Protein AF-A0A9E4A7P7-F1 (afdb_monomer_lite)

pLDDT: mean 73.54, std 19.61, range [35.47, 95.56]

Radius of gyration: 27.13 Å; chains: 1; bounding box: 103×30×66 Å

Sequence (181 aa):
MIFTFHASRFTHHVSRVALFILSLLVLGCGGGVKLINLPDSSNALNLSKEQREGIEPKIVHIRDIVEDYEFERDEVEAAYRSYYARASLPRMSRYEGGRVDRGVRLEWHELRIKLRRFAAQRRQYAKEISGLIREIQADLTPDQRVAFKDIKLPELRLPEVLRRRHYDEFRMGFGGIPYRF

Foldseek 3Di:
DDDDDDDPPPVVVVVVVVVVVVVCVVVVPPPAAALLPVVRLCVLLVDDPVLCVVQVVLSPVLNVLLVVLVVLQVVLLVLVVVLVVLVPDPPPVPPDDPPSVVVSVVSVVVSVVSLVVSLVSLVVSLVSNVVSVVVSCVSGDPVSNVSVVSHDYDASDHRPCCPPPVVVVVPDDDDDDRDDD

Structure (mmCIF, N/CA/C/O backbone):
data_AF-A0A9E4A7P7-F1
#
_entry.id   AF-A0A9E4A7P7-F1
#
loop_
_atom_site.group_PDB
_atom_site.id
_atom_site.type_symbol
_atom_site.label_atom_id
_atom_site.label_alt_id
_atom_site.label_comp_id
_atom_site.label_asym_id
_atom_site.label_entity_id
_atom_site.label_seq_id
_atom_site.pdbx_PDB_ins_code
_atom_site.Cartn_x
_atom_site.Cartn_y
_atom_site.Cartn_z
_atom_site.occupancy
_atom_site.B_iso_or_equiv
_atom_site.auth_seq_id
_atom_site.auth_comp_id
_atom_site.auth_asym_id
_atom_site.auth_atom_id
_atom_site.pdbx_PDB_model_num
ATOM 1 N N . MET A 1 1 ? -74.491 13.055 -5.545 1.00 37.34 1 MET A N 1
ATOM 2 C CA . MET A 1 1 ? -73.820 11.999 -6.332 1.00 37.34 1 MET A CA 1
ATOM 3 C C . MET A 1 1 ? -72.348 12.053 -5.953 1.00 37.34 1 MET A C 1
ATOM 5 O O . MET A 1 1 ? -71.720 13.081 -6.157 1.00 37.34 1 MET A O 1
ATOM 9 N N . ILE A 1 2 ? -71.887 11.059 -5.194 1.00 36.41 2 ILE A N 1
ATOM 10 C CA . ILE A 1 2 ? -70.671 11.132 -4.369 1.00 36.41 2 ILE A CA 1
ATOM 11 C C . ILE A 1 2 ? -69.438 10.786 -5.213 1.00 36.41 2 ILE A C 1
ATOM 13 O O . ILE A 1 2 ? -69.432 9.793 -5.935 1.00 36.41 2 ILE A O 1
ATOM 17 N N . PHE A 1 3 ? -68.412 11.633 -5.104 1.00 38.34 3 PHE A N 1
ATOM 18 C CA . PHE A 1 3 ? -67.109 11.526 -5.755 1.00 38.34 3 PHE A CA 1
ATOM 19 C C . PHE A 1 3 ? -66.326 10.307 -5.243 1.00 38.34 3 PHE A C 1
ATOM 21 O O . PHE A 1 3 ? -65.733 10.343 -4.168 1.00 38.34 3 PHE A O 1
ATOM 28 N N . THR A 1 4 ? -66.260 9.242 -6.035 1.00 48.25 4 THR A N 1
ATOM 29 C CA . THR A 1 4 ? -65.317 8.133 -5.836 1.00 48.25 4 THR A CA 1
ATOM 30 C C . THR A 1 4 ? -64.209 8.217 -6.872 1.00 48.25 4 THR A C 1
ATOM 32 O O . THR A 1 4 ? -64.303 7.544 -7.888 1.00 48.25 4 THR A O 1
ATOM 35 N N . PHE A 1 5 ? -63.169 9.029 -6.664 1.00 48.66 5 PHE A N 1
ATOM 36 C CA . PHE A 1 5 ? -61.913 8.854 -7.409 1.00 48.66 5 PHE A CA 1
ATOM 37 C C . PHE A 1 5 ? -60.774 9.694 -6.817 1.00 48.66 5 PHE A C 1
ATOM 39 O O . PHE A 1 5 ? -60.463 10.728 -7.381 1.00 48.66 5 PHE A O 1
ATOM 46 N N . HIS A 1 6 ? -60.135 9.298 -5.705 1.00 47.31 6 HIS A N 1
ATOM 47 C CA . HIS A 1 6 ? -58.800 9.825 -5.324 1.00 47.31 6 HIS A CA 1
ATOM 48 C C . HIS A 1 6 ? -58.153 9.058 -4.152 1.00 47.31 6 HIS A C 1
ATOM 50 O O . HIS A 1 6 ? -57.869 9.615 -3.101 1.00 47.31 6 HIS A O 1
ATOM 56 N N . ALA A 1 7 ? -57.890 7.757 -4.314 1.00 44.44 7 ALA A N 1
ATOM 57 C CA . ALA A 1 7 ? -57.095 7.014 -3.319 1.00 44.44 7 ALA A CA 1
ATOM 58 C C . ALA A 1 7 ? -56.027 6.074 -3.910 1.00 44.44 7 ALA A C 1
ATOM 60 O O . ALA A 1 7 ? -55.235 5.505 -3.169 1.00 44.44 7 ALA A O 1
ATOM 61 N N . SER A 1 8 ? -55.949 5.920 -5.238 1.00 49.66 8 SER A N 1
ATOM 62 C CA . SER A 1 8 ? -55.092 4.887 -5.848 1.00 49.66 8 SER A CA 1
ATOM 63 C C . SER A 1 8 ? -53.689 5.358 -6.254 1.00 49.66 8 SER A C 1
ATOM 65 O O . SER A 1 8 ? -52.807 4.520 -6.422 1.00 49.66 8 SER A O 1
ATOM 67 N N . ARG A 1 9 ? -53.443 6.666 -6.431 1.00 49.44 9 ARG A N 1
ATOM 68 C CA . ARG A 1 9 ? -52.130 7.150 -6.914 1.00 49.44 9 ARG A CA 1
ATOM 69 C C . ARG A 1 9 ? -51.131 7.487 -5.806 1.00 49.44 9 ARG A C 1
ATOM 71 O O . ARG A 1 9 ? -49.932 7.399 -6.044 1.00 49.44 9 ARG A O 1
ATOM 78 N N . PHE A 1 10 ? -51.588 7.814 -4.599 1.00 46.00 10 PHE A N 1
ATOM 79 C CA . PHE A 1 10 ? -50.687 8.192 -3.502 1.00 46.00 10 PHE A CA 1
ATOM 80 C C . PHE A 1 10 ? -49.936 6.994 -2.903 1.00 46.00 10 PHE A C 1
ATOM 82 O O . PHE A 1 10 ? -48.751 7.095 -2.596 1.00 46.00 10 PHE A O 1
ATOM 89 N N . THR A 1 11 ? -50.577 5.828 -2.816 1.00 49.00 11 THR A N 1
ATOM 90 C CA . THR A 1 11 ? -49.978 4.610 -2.241 1.00 49.00 11 THR A CA 1
ATOM 91 C C . THR A 1 11 ? -48.832 4.053 -3.090 1.00 49.00 11 THR A C 1
ATOM 93 O O . THR A 1 11 ? -47.827 3.594 -2.548 1.00 49.00 11 THR A O 1
ATOM 96 N N . HIS A 1 12 ? -48.915 4.171 -4.419 1.00 48.75 12 HIS A N 1
ATOM 97 C CA . HIS A 1 12 ? -47.846 3.728 -5.319 1.00 48.75 12 HIS A CA 1
ATOM 98 C C . HIS A 1 12 ? -46.590 4.607 -5.260 1.00 48.75 12 HIS A C 1
ATOM 100 O O . HIS A 1 12 ? -45.481 4.085 -5.378 1.00 48.75 12 HIS A O 1
ATOM 106 N N . HIS A 1 13 ? -46.738 5.921 -5.063 1.00 48.41 13 HIS A N 1
ATOM 107 C CA . HIS A 1 13 ? -45.591 6.822 -4.940 1.00 48.41 13 HIS A CA 1
ATOM 108 C C . HIS A 1 13 ? -44.874 6.650 -3.599 1.00 48.41 13 HIS A C 1
ATOM 110 O O . HIS A 1 13 ? -43.649 6.555 -3.587 1.00 48.41 13 HIS A O 1
ATOM 116 N N . VAL A 1 14 ? -45.615 6.503 -2.496 1.00 53.72 14 VAL A N 1
ATOM 117 C CA . VAL A 1 14 ? -45.024 6.251 -1.170 1.00 53.72 14 VAL A CA 1
ATOM 118 C C . VAL A 1 14 ? -44.304 4.896 -1.136 1.00 53.72 14 VAL A C 1
ATOM 120 O O . VAL A 1 14 ? -43.186 4.811 -0.635 1.00 53.72 14 VAL A O 1
ATOM 123 N N . SER A 1 15 ? -44.876 3.857 -1.757 1.00 55.34 15 SER A N 1
ATOM 124 C CA . SER A 1 15 ? -44.244 2.532 -1.858 1.00 55.34 15 SER A CA 1
ATOM 125 C C . SER A 1 15 ? -42.961 2.544 -2.704 1.00 55.34 15 SER A C 1
ATOM 127 O O . SER A 1 15 ? -41.965 1.928 -2.326 1.00 55.34 15 SER A O 1
ATOM 129 N N . ARG A 1 16 ? -42.936 3.294 -3.815 1.00 55.22 16 ARG A N 1
ATOM 130 C CA . ARG A 1 16 ? -41.740 3.413 -4.668 1.00 55.22 16 ARG A CA 1
ATOM 131 C C . ARG A 1 16 ? -40.630 4.244 -4.029 1.00 55.22 16 ARG A C 1
ATOM 133 O O . ARG A 1 16 ? -39.471 3.870 -4.155 1.00 55.22 16 ARG A O 1
ATOM 140 N N . VAL A 1 17 ? -40.967 5.325 -3.325 1.00 62.81 17 VAL A N 1
ATOM 141 C CA . VAL A 1 17 ? -39.982 6.143 -2.598 1.00 62.81 17 VAL A CA 1
ATOM 142 C C . VAL A 1 17 ? -39.404 5.369 -1.409 1.00 62.81 17 VAL A C 1
ATOM 144 O O . VAL A 1 17 ? -38.190 5.377 -1.222 1.00 62.81 17 VAL A O 1
ATOM 147 N N . ALA A 1 18 ? -40.229 4.623 -0.666 1.00 58.28 18 ALA A N 1
ATOM 148 C CA . ALA A 1 18 ? -39.758 3.766 0.422 1.00 58.28 18 ALA A CA 1
ATOM 149 C C . ALA A 1 18 ? -38.804 2.665 -0.074 1.00 58.28 18 ALA A C 1
ATOM 151 O O . ALA A 1 18 ? -37.766 2.440 0.541 1.00 58.28 18 ALA A O 1
ATOM 152 N N . LEU A 1 19 ? -39.095 2.033 -1.218 1.00 58.09 19 LEU A N 1
ATOM 153 C CA . LEU A 1 19 ? -38.198 1.049 -1.838 1.00 58.09 19 LEU A CA 1
ATOM 154 C C . LEU A 1 19 ? -36.891 1.672 -2.346 1.00 58.09 19 LEU A C 1
ATOM 156 O O . LEU A 1 19 ? -35.845 1.037 -2.253 1.00 58.09 19 LEU A O 1
ATOM 160 N N . PHE A 1 20 ? -36.923 2.917 -2.831 1.00 57.59 20 PHE A N 1
ATOM 161 C CA . PHE A 1 20 ? -35.718 3.625 -3.268 1.00 57.59 20 PHE A CA 1
ATOM 162 C C . PHE A 1 20 ? -34.812 3.993 -2.080 1.00 57.59 20 PHE A C 1
ATOM 164 O O . PHE A 1 20 ? -33.608 3.750 -2.130 1.00 57.59 20 PHE A O 1
ATOM 171 N N . ILE A 1 21 ? -35.386 4.480 -0.974 1.00 60.81 21 ILE A N 1
ATOM 172 C CA . ILE A 1 21 ? -34.653 4.776 0.271 1.00 60.81 21 ILE A CA 1
ATOM 173 C C . ILE A 1 21 ? -34.107 3.485 0.906 1.00 60.81 21 ILE A C 1
ATOM 175 O O . ILE A 1 21 ? -32.956 3.453 1.337 1.00 60.81 21 ILE A O 1
ATOM 179 N N . LEU A 1 22 ? -34.879 2.392 0.887 1.00 52.66 22 LEU A N 1
ATOM 180 C CA . LEU A 1 22 ? -34.425 1.075 1.345 1.00 52.66 22 LEU A CA 1
ATOM 181 C C . LEU A 1 22 ? -33.293 0.527 0.457 1.00 52.66 22 LEU A C 1
ATOM 183 O O . LEU A 1 22 ? -32.331 -0.037 0.968 1.00 52.66 22 LEU A O 1
ATOM 187 N N . SER A 1 23 ? -33.354 0.743 -0.863 1.00 53.78 23 SER A N 1
ATOM 188 C CA . SER A 1 23 ? -32.276 0.348 -1.779 1.00 53.78 23 SER A CA 1
ATOM 189 C C . SER A 1 23 ? -30.997 1.164 -1.584 1.00 53.78 23 SER A C 1
ATOM 191 O O . SER A 1 23 ? -29.914 0.599 -1.684 1.00 53.78 23 SER A O 1
ATOM 193 N N . LEU A 1 24 ? -31.096 2.448 -1.216 1.00 52.44 24 LEU A N 1
ATOM 194 C CA . LEU A 1 24 ? -29.941 3.279 -0.854 1.00 52.44 24 LEU A CA 1
ATOM 195 C C . LEU A 1 24 ? -29.303 2.835 0.474 1.00 52.44 24 LEU A C 1
ATOM 197 O O . LEU A 1 24 ? -28.082 2.863 0.596 1.00 52.44 24 LEU A O 1
ATOM 201 N N . LEU A 1 25 ? -30.103 2.349 1.430 1.00 50.09 25 LEU A N 1
ATOM 202 C CA . LEU A 1 25 ? -29.615 1.740 2.675 1.00 50.09 25 LEU A CA 1
ATOM 203 C C . LEU A 1 25 ? -28.932 0.379 2.447 1.00 50.09 25 LEU A C 1
ATOM 205 O O . LEU A 1 25 ? -27.929 0.092 3.091 1.00 50.09 25 LEU A O 1
ATOM 209 N N . VAL A 1 26 ? -29.421 -0.439 1.509 1.00 48.34 26 VAL A N 1
ATOM 210 C CA . VAL A 1 26 ? -28.836 -1.764 1.208 1.00 48.34 26 VAL A CA 1
ATOM 211 C C . VAL A 1 26 ? -27.623 -1.672 0.267 1.00 48.34 26 VAL A C 1
ATOM 213 O O . VAL A 1 26 ? -26.697 -2.473 0.384 1.00 48.34 26 VAL A O 1
ATOM 216 N N . LEU A 1 27 ? -27.562 -0.675 -0.623 1.00 46.97 27 LEU A N 1
ATOM 217 C CA . LEU A 1 27 ? -26.400 -0.426 -1.494 1.00 46.97 27 LEU A CA 1
ATOM 218 C C . LEU A 1 27 ? -25.263 0.344 -0.796 1.00 46.97 27 LEU A C 1
ATOM 220 O O . LEU A 1 27 ? -24.144 0.359 -1.307 1.00 46.97 27 LEU A O 1
ATOM 224 N N . GLY A 1 28 ? -25.513 0.945 0.373 1.00 38.38 28 GLY A N 1
ATOM 225 C CA . GLY A 1 28 ? -24.520 1.712 1.135 1.00 38.38 28 GLY A CA 1
ATOM 226 C C . GLY A 1 28 ? -23.524 0.884 1.960 1.00 38.38 28 GLY A C 1
ATOM 227 O O . GLY A 1 28 ? -22.473 1.399 2.324 1.00 38.38 28 GLY A O 1
ATOM 228 N N . CYS A 1 29 ? -23.793 -0.398 2.229 1.00 44.22 29 CYS A N 1
ATOM 229 C CA . CYS A 1 29 ? -22.957 -1.225 3.120 1.00 44.22 29 CYS A CA 1
ATOM 230 C C . CYS A 1 29 ? -21.963 -2.153 2.392 1.00 44.22 29 CYS A C 1
ATOM 232 O O . CYS A 1 29 ? -21.321 -2.986 3.025 1.00 44.22 29 CYS A O 1
ATOM 234 N N . GLY A 1 30 ? -21.816 -2.027 1.068 1.00 37.66 30 GLY A N 1
ATOM 235 C CA . GLY A 1 30 ? -20.886 -2.847 0.273 1.00 37.66 30 GLY A CA 1
ATOM 236 C C . GLY A 1 30 ? -19.436 -2.344 0.245 1.00 37.66 30 GLY A C 1
ATOM 237 O O . GLY A 1 30 ? -18.547 -3.038 -0.250 1.00 37.66 30 GLY A O 1
ATOM 238 N N . GLY A 1 31 ? -19.178 -1.139 0.756 1.00 46.72 31 GLY A N 1
ATOM 239 C CA . GLY A 1 31 ? -17.842 -0.558 0.860 1.00 46.72 31 GLY A CA 1
ATOM 240 C C . GLY A 1 31 ? -17.264 -0.794 2.247 1.00 46.72 31 GLY A C 1
ATOM 241 O O . GLY A 1 31 ? -17.322 0.105 3.075 1.00 46.72 31 GLY A O 1
ATOM 242 N N . GLY A 1 32 ? -16.742 -1.994 2.516 1.00 62.81 32 GLY A N 1
ATOM 243 C CA . GLY A 1 32 ? -16.101 -2.297 3.800 1.00 62.81 32 GLY A CA 1
ATOM 244 C C . GLY A 1 32 ? -15.089 -1.213 4.192 1.00 62.81 32 GLY A C 1
ATOM 245 O O . GLY A 1 32 ? -14.262 -0.803 3.368 1.00 62.81 32 GLY A O 1
ATOM 246 N N . VAL A 1 33 ? -15.187 -0.736 5.434 1.00 75.50 33 VAL A N 1
ATOM 247 C CA . VAL A 1 33 ? -14.331 0.318 5.992 1.00 75.50 33 VAL A CA 1
ATOM 248 C C . VAL A 1 33 ? -12.870 -0.090 5.845 1.00 75.50 33 VAL A C 1
ATOM 250 O O . VAL A 1 33 ? -12.493 -1.199 6.218 1.00 75.50 33 VAL A O 1
ATOM 253 N N . LYS A 1 34 ? -12.034 0.783 5.278 1.00 81.94 34 LYS A N 1
ATOM 254 C CA . LYS A 1 34 ? -10.591 0.536 5.182 1.00 81.94 34 LYS A CA 1
ATOM 255 C C . LYS A 1 34 ? -9.919 0.940 6.484 1.00 81.94 34 LYS A C 1
ATOM 257 O O . LYS A 1 34 ? -10.157 2.042 6.965 1.00 81.94 34 LYS A O 1
ATOM 262 N N . LEU A 1 35 ? -9.011 0.106 6.991 1.00 79.88 35 LEU A N 1
ATOM 263 C CA . LEU A 1 35 ? -8.287 0.395 8.236 1.00 79.88 35 LEU A CA 1
ATOM 264 C C . LEU A 1 35 ? -7.586 1.765 8.204 1.00 79.88 35 LEU A C 1
ATOM 266 O O . LEU A 1 35 ? -7.653 2.509 9.176 1.00 79.88 35 LEU A O 1
ATOM 270 N N . ILE A 1 36 ? -6.978 2.108 7.063 1.00 80.19 36 ILE A N 1
ATOM 271 C CA . ILE A 1 36 ? -6.221 3.354 6.844 1.00 80.19 36 ILE A CA 1
ATOM 272 C C . ILE A 1 36 ? -7.085 4.630 6.851 1.00 80.19 36 ILE A C 1
ATOM 274 O O . ILE A 1 36 ? -6.545 5.732 6.929 1.00 80.19 36 ILE A O 1
ATOM 278 N N . ASN A 1 37 ? -8.417 4.505 6.800 1.00 83.00 37 ASN A N 1
ATOM 279 C CA . ASN A 1 37 ? -9.333 5.635 6.932 1.00 83.00 37 ASN A CA 1
ATOM 280 C C . ASN A 1 37 ? -9.681 5.850 8.412 1.00 83.00 37 ASN A C 1
ATOM 282 O O . ASN A 1 37 ? -10.690 5.338 8.884 1.00 83.00 37 ASN A O 1
ATOM 286 N N . LEU A 1 38 ? -8.863 6.627 9.128 1.00 79.31 38 LEU A N 1
ATOM 287 C CA . LEU A 1 38 ? -9.021 6.927 10.564 1.00 79.31 38 LEU A CA 1
ATOM 288 C C . LEU A 1 38 ? -10.454 7.255 11.027 1.00 79.31 38 LEU A C 1
ATOM 290 O O . LEU A 1 38 ? -10.920 6.606 11.961 1.00 79.31 38 LEU A O 1
ATOM 294 N N . PRO A 1 39 ? -11.185 8.217 10.425 1.00 74.88 39 PRO A N 1
ATOM 295 C CA . PRO A 1 39 ? -12.530 8.533 10.902 1.00 74.88 39 PRO A CA 1
ATOM 296 C C . PRO A 1 39 ? -13.501 7.362 10.703 1.00 74.88 39 PRO A C 1
ATOM 298 O O . PRO A 1 39 ? -14.346 7.119 11.561 1.00 74.88 39 PRO A O 1
ATOM 301 N N . ASP A 1 40 ? -13.359 6.594 9.623 1.00 79.88 40 ASP A N 1
ATOM 302 C CA . ASP A 1 40 ? -14.235 5.457 9.344 1.00 79.88 40 ASP A CA 1
ATOM 303 C C . ASP A 1 40 ? -13.915 4.276 10.272 1.00 79.88 40 ASP A C 1
ATOM 305 O O . ASP A 1 40 ? -14.825 3.648 10.811 1.00 79.88 40 ASP A O 1
ATOM 309 N N . SER A 1 41 ? -12.629 3.981 10.496 1.00 75.25 41 SER A N 1
ATOM 310 C CA . SER A 1 41 ? -12.177 2.846 11.308 1.00 75.25 41 SER A CA 1
ATOM 311 C C . SER A 1 41 ? -12.373 3.080 12.807 1.00 75.25 41 SER A C 1
ATOM 313 O O . SER A 1 41 ? -12.859 2.179 13.493 1.00 75.25 41 SER A O 1
ATOM 315 N N . SER A 1 42 ? -12.111 4.290 13.313 1.00 75.88 42 SER A N 1
ATOM 316 C CA . SER A 1 42 ? -12.397 4.651 14.711 1.00 75.88 42 SER A CA 1
ATOM 317 C C . SER A 1 42 ? -13.895 4.593 15.025 1.00 75.88 42 SER A C 1
ATOM 319 O O . SER A 1 42 ? -14.280 4.120 16.098 1.00 75.88 42 SER A O 1
ATOM 321 N N . ASN A 1 43 ? -14.747 5.019 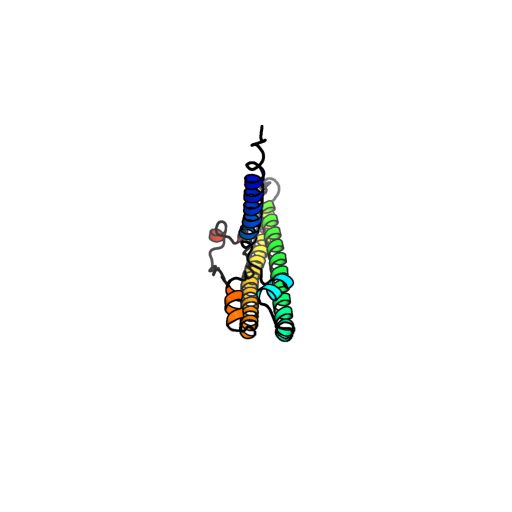14.084 1.00 81.50 43 ASN A N 1
ATOM 322 C CA . ASN A 1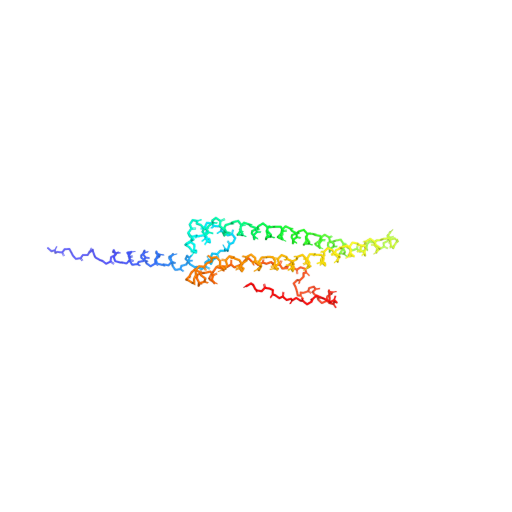 43 ? -16.200 4.933 14.230 1.00 81.50 43 ASN A CA 1
ATOM 323 C C . ASN A 1 43 ? -16.702 3.485 14.125 1.00 81.50 43 ASN A C 1
ATOM 325 O O . ASN A 1 43 ? -17.519 3.069 14.943 1.00 81.50 43 ASN A O 1
ATOM 329 N N . ALA A 1 44 ? -16.186 2.700 13.172 1.00 81.19 44 ALA A N 1
ATOM 330 C CA . ALA A 1 44 ? -16.561 1.295 12.992 1.00 81.19 44 ALA A CA 1
ATOM 331 C C . ALA A 1 44 ? -16.213 0.420 14.206 1.00 81.19 44 ALA A C 1
ATOM 333 O O . ALA A 1 44 ? -16.930 -0.530 14.512 1.00 81.19 44 ALA A O 1
ATOM 334 N N . LEU A 1 45 ? -15.128 0.748 14.911 1.00 83.31 45 LEU A N 1
ATOM 335 C CA . LEU A 1 45 ? -14.675 0.024 16.100 1.00 83.31 45 LEU A CA 1
ATOM 336 C C . LEU A 1 45 ? -15.230 0.590 17.412 1.00 83.31 45 LEU A C 1
ATOM 338 O O . LEU A 1 45 ? -14.981 0.008 18.466 1.00 83.31 45 LEU A O 1
ATOM 342 N N . ASN A 1 46 ? -15.965 1.707 17.369 1.00 88.31 46 ASN A N 1
ATOM 343 C CA . ASN A 1 46 ? -16.481 2.398 18.552 1.00 88.31 46 ASN A CA 1
ATOM 344 C C . ASN A 1 46 ? -15.402 2.556 19.649 1.00 88.31 46 ASN A C 1
ATOM 346 O O . ASN A 1 46 ? -15.584 2.130 20.791 1.00 88.31 46 ASN A O 1
ATOM 350 N N . LEU A 1 47 ? -14.231 3.083 19.270 1.00 89.19 47 LEU A N 1
ATOM 351 C CA . LEU A 1 47 ? -13.066 3.166 20.160 1.00 89.19 47 LEU A CA 1
ATOM 352 C C . LEU A 1 47 ? -13.294 4.162 21.304 1.00 89.19 47 LEU A C 1
ATOM 354 O O . LEU A 1 47 ? -13.744 5.293 21.059 1.00 89.19 47 LEU A O 1
ATOM 358 N N . SER A 1 48 ? -12.902 3.773 22.526 1.00 91.88 48 SER A N 1
ATOM 359 C CA . SER A 1 48 ? -12.808 4.692 23.671 1.00 91.88 48 SER A CA 1
ATOM 360 C C . SER A 1 48 ? -11.747 5.770 23.425 1.00 91.88 48 SER A C 1
ATOM 362 O O . SER A 1 48 ? -10.928 5.656 22.511 1.00 91.88 48 SER A O 1
ATOM 364 N N . LYS A 1 49 ? -11.736 6.829 24.240 1.00 91.75 49 LYS A N 1
ATOM 365 C CA . LYS A 1 49 ? -10.737 7.896 24.108 1.00 91.75 49 LYS A CA 1
ATOM 366 C C . LYS A 1 49 ? -9.314 7.362 24.317 1.00 91.75 49 LYS A C 1
ATOM 368 O O . LYS A 1 49 ? -8.434 7.639 23.513 1.00 91.75 49 LYS A O 1
ATOM 373 N N . GLU A 1 50 ? -9.126 6.534 25.337 1.00 90.75 50 GLU A N 1
ATOM 374 C CA . GLU A 1 50 ? -7.849 5.902 25.676 1.00 90.75 50 GLU A CA 1
ATOM 375 C C . GLU A 1 50 ? -7.397 4.942 24.566 1.00 90.75 50 GLU A C 1
ATOM 377 O O . GLU A 1 50 ? -6.228 4.924 24.187 1.00 90.75 50 GLU A O 1
ATOM 382 N N . GLN A 1 51 ? -8.332 4.178 23.986 1.00 91.06 51 GLN A N 1
ATOM 383 C CA . GLN A 1 51 ? -8.034 3.309 22.847 1.00 91.06 51 GLN A CA 1
ATOM 384 C C . GLN A 1 51 ? -7.613 4.115 21.614 1.00 91.06 51 GLN A C 1
ATOM 386 O O . GLN A 1 51 ? -6.679 3.714 20.927 1.00 91.06 51 GLN A O 1
ATOM 391 N N . ARG A 1 52 ? -8.260 5.254 21.330 1.00 91.31 52 ARG A N 1
ATOM 392 C CA . ARG A 1 52 ? -7.879 6.124 20.203 1.00 91.31 52 ARG A CA 1
ATOM 393 C C . ARG A 1 52 ? -6.462 6.654 20.355 1.00 91.31 52 ARG A C 1
ATOM 395 O O . ARG A 1 52 ? -5.693 6.565 19.406 1.00 91.31 52 ARG A O 1
ATOM 402 N N . GLU A 1 53 ? -6.100 7.119 21.549 1.00 93.00 53 GLU A N 1
ATOM 403 C CA . GLU A 1 53 ? -4.751 7.621 21.833 1.00 93.00 53 GLU A CA 1
ATOM 404 C C . GLU A 1 53 ? -3.664 6.560 21.558 1.00 93.00 53 GLU A C 1
ATOM 406 O O . GLU A 1 53 ? -2.579 6.906 21.092 1.00 93.00 53 GLU A O 1
ATOM 411 N N . GLY A 1 54 ? -3.960 5.268 21.765 1.00 92.31 54 GLY A N 1
ATOM 412 C CA . GLY A 1 54 ? -3.039 4.164 21.460 1.00 92.31 54 GLY A CA 1
ATOM 413 C C . GLY A 1 54 ? -3.109 3.613 20.026 1.00 92.31 54 GLY A C 1
ATOM 414 O O . GLY A 1 54 ? -2.089 3.189 19.477 1.00 92.31 54 GLY A O 1
ATOM 415 N N . ILE A 1 55 ? -4.293 3.595 19.408 1.00 92.81 55 ILE A N 1
ATOM 416 C CA . ILE A 1 55 ? -4.549 2.934 18.115 1.00 92.81 55 ILE A CA 1
ATOM 417 C C . ILE A 1 55 ? -4.351 3.886 16.933 1.00 92.81 55 ILE A C 1
ATOM 419 O O . ILE A 1 55 ? -3.808 3.472 15.907 1.00 92.81 55 ILE A O 1
ATOM 423 N N . GLU A 1 56 ? -4.757 5.152 17.046 1.00 92.38 56 GLU A N 1
ATOM 424 C CA . GLU A 1 56 ? -4.689 6.102 15.929 1.00 92.38 56 GLU A CA 1
ATOM 425 C C . GLU A 1 56 ? -3.257 6.313 15.411 1.00 92.38 56 GLU A C 1
ATOM 427 O O . GLU A 1 56 ? -3.072 6.228 14.193 1.00 92.38 56 GLU A O 1
ATOM 432 N N . PRO A 1 57 ? -2.219 6.467 16.262 1.00 95.19 57 PRO A N 1
ATOM 433 C CA . PRO A 1 57 ? -0.839 6.563 15.783 1.00 95.19 57 PRO A CA 1
ATOM 434 C C . PRO A 1 57 ? -0.388 5.323 14.997 1.00 95.19 57 PRO A C 1
ATOM 436 O O . PRO A 1 57 ? 0.344 5.443 14.017 1.00 95.19 57 PRO A O 1
ATOM 439 N N . LYS A 1 58 ? -0.858 4.125 15.374 1.00 94.75 58 LYS A N 1
ATOM 440 C CA . LYS A 1 58 ? -0.548 2.873 14.663 1.00 94.75 58 LYS A CA 1
ATOM 441 C C . LYS A 1 58 ? -1.231 2.829 13.296 1.00 94.75 58 LYS A C 1
ATOM 443 O O . LYS A 1 58 ? -0.621 2.394 12.324 1.00 94.75 58 LYS A O 1
ATOM 448 N N . ILE A 1 59 ? -2.479 3.295 13.203 1.00 92.25 59 ILE A N 1
ATOM 449 C CA . ILE A 1 59 ? -3.207 3.396 11.928 1.00 92.25 59 ILE A CA 1
ATOM 450 C C . ILE A 1 59 ? -2.540 4.419 11.000 1.00 92.25 59 ILE A C 1
ATOM 452 O O . ILE A 1 59 ? -2.392 4.135 9.811 1.00 92.25 59 ILE A O 1
ATOM 456 N N . VAL A 1 60 ? -2.110 5.571 11.532 1.00 93.25 60 VAL A N 1
ATOM 457 C CA . VAL A 1 60 ? -1.311 6.562 10.788 1.00 93.25 60 VAL A CA 1
ATOM 458 C C . VAL A 1 60 ? -0.046 5.910 10.241 1.00 93.25 60 VAL A C 1
ATOM 460 O O . VAL A 1 60 ? 0.181 5.965 9.040 1.00 93.25 60 VAL A O 1
ATOM 463 N N . HIS A 1 61 ? 0.708 5.200 11.082 1.00 95.56 61 HIS A N 1
ATOM 464 C CA . HIS A 1 61 ? 1.939 4.538 10.649 1.00 95.56 61 HIS A CA 1
ATOM 465 C C . HIS A 1 61 ? 1.694 3.494 9.547 1.00 95.56 61 HIS A C 1
ATOM 467 O O . HIS A 1 61 ? 2.418 3.436 8.557 1.00 95.56 61 HIS A O 1
ATOM 473 N N . ILE A 1 62 ? 0.616 2.704 9.649 1.00 92.19 62 ILE A N 1
ATOM 474 C CA . ILE A 1 62 ? 0.215 1.780 8.574 1.00 92.19 62 ILE A CA 1
ATOM 475 C C . ILE A 1 62 ? -0.071 2.538 7.271 1.00 92.19 62 ILE A C 1
ATOM 477 O O . ILE A 1 62 ? 0.319 2.063 6.205 1.00 92.19 62 ILE A O 1
ATOM 481 N N . ARG A 1 63 ? -0.778 3.673 7.335 1.00 93.19 63 ARG A N 1
ATOM 482 C CA . ARG A 1 63 ? -1.076 4.491 6.153 1.00 93.19 63 ARG A CA 1
ATOM 483 C C . ARG A 1 63 ? 0.211 5.004 5.513 1.00 93.19 63 ARG A C 1
ATOM 485 O O . ARG A 1 63 ? 0.367 4.821 4.312 1.00 93.19 63 ARG A O 1
ATOM 492 N N . ASP A 1 64 ? 1.125 5.551 6.303 1.00 94.75 64 ASP A N 1
ATOM 493 C CA . ASP A 1 64 ? 2.381 6.115 5.805 1.00 94.75 64 ASP A CA 1
ATOM 494 C C . ASP A 1 64 ? 3.233 5.028 5.113 1.00 94.75 64 ASP A C 1
ATOM 496 O O . ASP A 1 64 ? 3.683 5.213 3.986 1.00 94.75 64 ASP A O 1
ATOM 500 N N . ILE A 1 65 ? 3.330 3.822 5.697 1.00 94.12 65 ILE A N 1
ATOM 501 C CA . ILE A 1 65 ? 3.984 2.665 5.050 1.00 94.12 65 ILE A CA 1
ATOM 502 C C . ILE A 1 65 ? 3.329 2.316 3.703 1.00 94.12 65 ILE A C 1
ATOM 504 O O . ILE A 1 65 ? 4.011 1.930 2.749 1.00 94.12 65 ILE A O 1
ATOM 508 N N . VAL A 1 66 ? 1.996 2.363 3.630 1.00 92.44 66 VAL A N 1
ATOM 509 C CA . VAL A 1 66 ? 1.260 2.047 2.400 1.00 92.44 66 VAL A CA 1
ATOM 510 C C . VAL A 1 66 ? 1.510 3.113 1.339 1.00 92.44 66 VAL A C 1
ATOM 512 O O . VAL A 1 66 ? 1.759 2.746 0.195 1.00 92.44 66 VAL A O 1
ATOM 515 N N . GLU A 1 67 ? 1.488 4.393 1.702 1.00 92.56 67 GLU A N 1
ATOM 516 C CA . GLU A 1 67 ? 1.769 5.508 0.791 1.00 92.56 67 GLU A CA 1
ATOM 517 C C . GLU A 1 67 ? 3.201 5.431 0.240 1.00 92.56 67 GLU A C 1
ATOM 519 O O . GLU A 1 67 ? 3.381 5.448 -0.981 1.00 92.56 67 GLU A O 1
ATOM 524 N N . ASP A 1 68 ? 4.197 5.209 1.104 1.00 93.62 68 ASP A N 1
ATOM 525 C CA . ASP A 1 68 ? 5.595 4.992 0.703 1.00 93.62 68 ASP A CA 1
ATOM 526 C C . ASP A 1 68 ? 5.723 3.802 -0.258 1.00 93.62 68 ASP A C 1
ATOM 528 O O . ASP A 1 68 ? 6.397 3.861 -1.290 1.00 93.62 68 ASP A O 1
ATOM 532 N N . TYR A 1 69 ? 5.042 2.697 0.053 1.00 92.88 69 TYR A N 1
ATOM 533 C CA . TYR A 1 69 ? 5.044 1.513 -0.797 1.00 92.88 69 TYR A CA 1
ATOM 534 C C . TYR A 1 69 ? 4.421 1.769 -2.175 1.00 92.88 69 TYR A C 1
ATOM 536 O O . TYR A 1 69 ? 4.924 1.257 -3.180 1.00 92.88 69 TYR A O 1
ATOM 544 N N . GLU A 1 70 ? 3.306 2.497 -2.233 1.00 91.56 70 GLU A N 1
ATOM 545 C CA . GLU A 1 70 ? 2.630 2.825 -3.488 1.00 91.56 70 GLU A CA 1
ATOM 546 C C . GLU A 1 70 ? 3.469 3.763 -4.351 1.00 91.56 70 GLU A C 1
ATOM 548 O O . GLU A 1 70 ? 3.592 3.514 -5.552 1.00 91.56 70 GLU A O 1
ATOM 553 N N . PHE A 1 71 ? 4.123 4.751 -3.741 1.00 93.88 71 PHE A N 1
ATOM 554 C CA . PHE A 1 71 ? 5.076 5.620 -4.424 1.00 93.88 71 PHE A CA 1
ATOM 555 C C . PHE A 1 71 ? 6.220 4.813 -5.063 1.00 93.88 71 PHE A C 1
ATOM 557 O O . PHE A 1 71 ? 6.450 4.888 -6.273 1.00 93.88 71 PHE A O 1
ATOM 564 N N . GLU A 1 72 ? 6.880 3.949 -4.286 1.00 92.06 72 GLU A N 1
ATOM 565 C CA . GLU A 1 72 ? 7.977 3.098 -4.771 1.00 92.06 72 GLU A CA 1
ATOM 566 C C . GLU A 1 72 ? 7.529 2.117 -5.864 1.00 92.06 72 GLU A C 1
ATOM 568 O O . GLU A 1 72 ? 8.258 1.833 -6.821 1.00 92.06 72 GLU A O 1
ATOM 573 N N . ARG A 1 73 ? 6.308 1.583 -5.747 1.00 92.44 73 ARG A N 1
ATOM 574 C CA . ARG A 1 73 ? 5.723 0.701 -6.764 1.00 92.44 73 ARG A CA 1
ATOM 575 C C . ARG A 1 73 ? 5.615 1.436 -8.094 1.00 92.44 73 ARG A C 1
ATOM 577 O O . ARG A 1 73 ? 6.021 0.885 -9.121 1.00 92.44 73 ARG A O 1
ATOM 584 N N . ASP A 1 74 ? 5.085 2.652 -8.070 1.00 91.50 74 ASP A N 1
ATOM 585 C CA . ASP A 1 74 ? 4.854 3.450 -9.268 1.00 91.50 74 ASP A CA 1
ATOM 586 C C . ASP A 1 74 ? 6.188 3.859 -9.917 1.00 91.50 74 ASP A C 1
ATOM 588 O O . ASP A 1 74 ? 6.333 3.787 -11.142 1.00 91.50 74 ASP A O 1
ATOM 592 N N . GLU A 1 75 ? 7.222 4.150 -9.120 1.00 91.62 75 GLU A N 1
ATOM 593 C CA . GLU A 1 75 ? 8.572 4.369 -9.645 1.00 91.62 75 GLU A CA 1
ATOM 594 C C . GLU A 1 75 ? 9.172 3.130 -10.328 1.00 91.62 75 GLU A C 1
ATOM 596 O O . GLU A 1 75 ? 9.859 3.233 -11.351 1.00 91.62 75 GLU A O 1
ATOM 601 N N . VAL A 1 76 ? 8.984 1.946 -9.741 1.00 90.75 76 VAL A N 1
ATOM 602 C CA . VAL A 1 76 ? 9.461 0.682 -10.317 1.00 90.75 76 VAL A CA 1
ATOM 603 C C . VAL A 1 76 ? 8.753 0.396 -11.640 1.00 90.75 76 VAL A C 1
ATOM 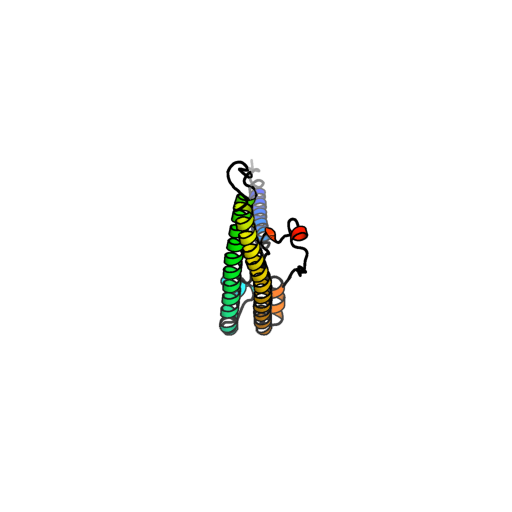605 O O . VAL A 1 76 ? 9.402 -0.018 -12.605 1.00 90.75 76 VAL A O 1
ATOM 608 N N . GLU A 1 77 ? 7.447 0.650 -11.719 1.00 90.38 77 GLU A N 1
ATOM 609 C CA . GLU A 1 77 ? 6.689 0.524 -12.965 1.00 90.38 77 GLU A CA 1
ATOM 610 C C . GLU A 1 77 ? 7.155 1.523 -14.025 1.00 90.38 77 GLU A C 1
ATOM 612 O O . GLU A 1 77 ? 7.341 1.142 -15.184 1.00 90.38 77 GLU A O 1
ATOM 617 N N . ALA A 1 78 ? 7.408 2.777 -13.647 1.00 89.69 78 ALA A N 1
ATOM 618 C CA . ALA A 1 78 ? 7.925 3.795 -14.558 1.00 89.69 78 ALA A CA 1
ATOM 619 C C . ALA A 1 78 ? 9.311 3.421 -15.114 1.00 89.69 78 ALA A C 1
ATOM 621 O O . ALA A 1 78 ? 9.551 3.533 -16.324 1.00 89.69 78 ALA A O 1
ATOM 622 N N . ALA A 1 79 ? 10.205 2.910 -14.260 1.00 88.19 79 ALA A N 1
ATOM 623 C CA . ALA A 1 79 ? 11.528 2.430 -14.660 1.00 88.19 79 ALA A CA 1
ATOM 624 C C . ALA A 1 79 ? 11.427 1.252 -15.638 1.00 88.19 79 ALA A C 1
ATOM 626 O O . ALA A 1 79 ? 12.099 1.231 -16.671 1.00 88.19 79 ALA A O 1
ATOM 627 N N . TYR A 1 80 ? 10.535 0.302 -15.356 1.00 87.62 80 TYR A N 1
ATOM 628 C CA . TYR A 1 80 ? 10.286 -0.833 -16.236 1.00 87.62 80 TYR A CA 1
ATOM 629 C C . TYR A 1 80 ? 9.730 -0.408 -17.600 1.00 87.62 80 TYR A C 1
ATOM 631 O O . TYR A 1 80 ? 10.245 -0.836 -18.634 1.00 87.62 80 TYR A O 1
ATOM 639 N N . ARG A 1 81 ? 8.712 0.465 -17.628 1.00 86.62 81 ARG A N 1
ATOM 640 C CA . ARG A 1 81 ? 8.129 0.985 -18.878 1.00 86.62 81 ARG A CA 1
ATOM 641 C C . ARG A 1 81 ? 9.182 1.708 -19.717 1.00 86.62 81 ARG A C 1
ATOM 643 O O . ARG A 1 81 ? 9.272 1.475 -20.920 1.00 86.62 81 ARG A O 1
ATOM 650 N N . SER A 1 82 ? 10.017 2.519 -19.072 1.00 84.75 82 SER A N 1
ATOM 651 C CA . SER A 1 82 ? 11.119 3.243 -19.717 1.00 84.75 82 SER A CA 1
ATOM 652 C C . SER A 1 82 ? 12.182 2.316 -20.308 1.00 84.75 82 SER A C 1
ATOM 654 O O . SER A 1 82 ? 12.722 2.609 -21.375 1.00 84.75 82 SER A O 1
ATOM 656 N N . TYR A 1 83 ? 12.492 1.209 -19.627 1.00 85.00 83 TYR A N 1
ATOM 657 C CA . TYR A 1 83 ? 13.407 0.189 -20.135 1.00 85.00 83 TYR A CA 1
ATOM 658 C C . TYR A 1 83 ? 12.828 -0.501 -21.374 1.00 85.00 83 TYR A C 1
ATOM 660 O O . TYR A 1 83 ? 13.480 -0.529 -22.415 1.00 85.00 83 TYR A O 1
ATOM 668 N N . TYR A 1 84 ? 11.589 -0.999 -21.303 1.00 80.06 84 TYR A N 1
ATOM 669 C CA . TYR A 1 84 ? 10.981 -1.718 -22.427 1.00 80.06 84 TYR A CA 1
ATOM 670 C C . TYR A 1 84 ? 10.764 -0.829 -23.646 1.00 80.06 84 TYR A C 1
ATOM 672 O O . TYR A 1 84 ? 11.054 -1.271 -24.752 1.00 80.06 84 TYR A O 1
ATOM 680 N N . ALA A 1 85 ? 10.341 0.425 -23.458 1.00 81.19 85 ALA A N 1
ATOM 681 C CA . ALA A 1 85 ? 10.202 1.375 -24.559 1.00 81.19 85 ALA A CA 1
ATOM 682 C C . ALA A 1 85 ? 11.517 1.539 -25.338 1.00 81.19 85 ALA A C 1
ATOM 684 O O . ALA A 1 85 ? 11.497 1.547 -26.567 1.00 81.19 85 ALA A O 1
ATOM 685 N N . ARG A 1 86 ? 12.662 1.588 -24.640 1.00 76.00 86 ARG A N 1
ATOM 686 C CA . ARG A 1 86 ? 13.999 1.669 -25.251 1.00 76.00 86 ARG A CA 1
ATOM 687 C C . ARG A 1 86 ? 14.456 0.341 -25.848 1.00 76.00 86 ARG A C 1
ATOM 689 O O . ARG A 1 86 ? 14.946 0.320 -26.973 1.00 76.00 86 ARG A O 1
ATOM 696 N N . ALA A 1 87 ? 14.265 -0.765 -25.133 1.00 74.38 87 ALA A N 1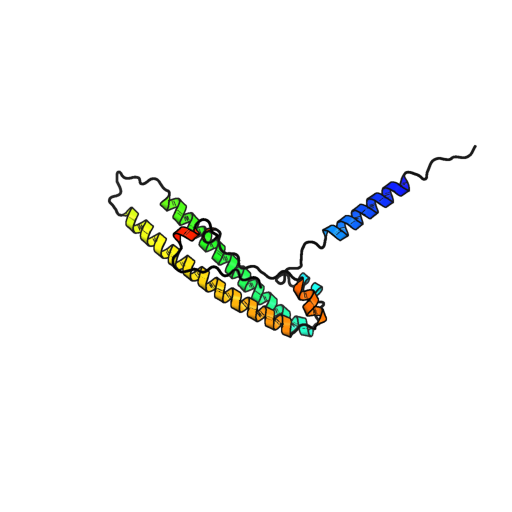
ATOM 697 C CA . ALA A 1 87 ? 14.649 -2.098 -25.590 1.00 74.38 87 ALA A CA 1
ATOM 698 C C . ALA A 1 87 ? 13.852 -2.557 -26.827 1.00 74.38 87 ALA A C 1
ATOM 700 O O . ALA A 1 87 ? 14.367 -3.334 -27.629 1.00 74.38 87 ALA A O 1
ATOM 701 N N . SER A 1 88 ? 12.618 -2.068 -26.999 1.00 70.81 88 SER A N 1
ATOM 702 C CA . SER A 1 88 ? 11.761 -2.369 -28.152 1.00 70.81 88 SER A CA 1
ATOM 703 C C . SER A 1 88 ? 12.045 -1.524 -29.396 1.00 70.81 88 SER A C 1
ATOM 705 O O . SER A 1 88 ? 11.438 -1.774 -30.438 1.00 70.81 88 SER A O 1
ATOM 707 N N . LEU A 1 89 ? 12.929 -0.520 -29.319 1.00 67.62 89 LEU A 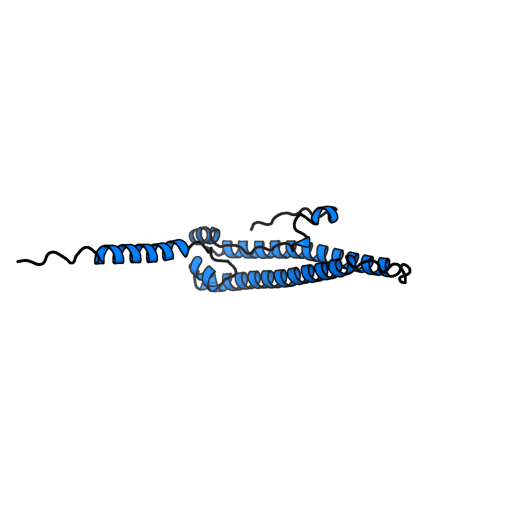N 1
ATOM 708 C CA . LEU A 1 89 ? 13.251 0.296 -30.488 1.00 67.62 89 LEU A CA 1
ATOM 709 C C . LEU A 1 89 ? 13.947 -0.559 -31.561 1.00 67.62 89 LEU A C 1
ATOM 711 O O . LEU A 1 89 ? 14.817 -1.373 -31.232 1.00 67.62 89 LEU A O 1
ATOM 715 N N . PRO A 1 90 ? 13.600 -0.380 -32.851 1.00 61.16 90 PRO A N 1
ATOM 716 C CA . PRO A 1 90 ? 14.279 -1.066 -33.938 1.00 61.16 90 PRO A CA 1
ATOM 717 C C . PRO A 1 90 ? 15.782 -0.806 -33.854 1.00 61.16 90 PRO A C 1
ATOM 719 O O . PRO A 1 90 ? 16.213 0.346 -33.831 1.00 61.16 90 PRO A O 1
ATOM 722 N N . ARG A 1 91 ? 16.586 -1.876 -33.831 1.00 58.88 91 ARG A N 1
ATOM 723 C CA . ARG A 1 91 ? 18.045 -1.766 -33.916 1.00 58.88 91 ARG A CA 1
ATOM 724 C C . ARG A 1 91 ? 18.376 -1.036 -35.215 1.00 58.88 91 ARG A C 1
ATOM 726 O O . ARG A 1 91 ? 18.266 -1.630 -36.289 1.00 58.88 91 ARG A O 1
ATOM 733 N N . MET A 1 92 ? 18.786 0.231 -35.144 1.00 50.25 92 MET A N 1
ATOM 734 C CA . MET A 1 92 ? 19.311 0.961 -36.299 1.00 50.25 92 MET A CA 1
ATOM 735 C C . MET A 1 92 ? 20.717 0.430 -36.609 1.00 50.25 92 MET A C 1
ATOM 737 O O . MET A 1 92 ? 21.747 1.056 -36.385 1.00 50.25 92 MET A O 1
ATOM 741 N N . SER A 1 93 ? 20.740 -0.793 -37.136 1.00 52.06 93 SER A N 1
ATOM 742 C CA . SER A 1 93 ? 21.895 -1.676 -37.316 1.00 52.06 93 SER A CA 1
ATOM 743 C C . SER A 1 93 ? 22.978 -1.141 -38.262 1.00 52.06 93 SER A C 1
ATOM 745 O O . SER A 1 93 ? 23.969 -1.832 -38.486 1.00 52.06 93 SER A O 1
ATOM 747 N N . ARG A 1 94 ? 22.813 0.043 -38.862 1.00 50.00 94 ARG A N 1
ATOM 748 C CA . ARG A 1 94 ? 23.727 0.522 -39.907 1.00 50.00 94 ARG A CA 1
ATOM 749 C C . ARG A 1 94 ? 24.845 1.444 -39.397 1.00 50.00 94 ARG A C 1
ATOM 751 O O . ARG A 1 94 ? 25.822 1.606 -40.113 1.00 50.00 94 ARG A O 1
ATOM 758 N N . TYR A 1 95 ? 24.757 1.977 -38.172 1.00 54.38 95 TYR A N 1
ATOM 759 C CA . TYR A 1 95 ? 25.792 2.875 -37.618 1.00 54.38 95 TYR A CA 1
ATOM 760 C C . TYR A 1 95 ? 26.226 2.574 -36.172 1.00 54.38 95 TYR A C 1
ATOM 762 O O . TYR A 1 95 ? 27.224 3.121 -35.706 1.00 54.38 95 TYR A O 1
ATOM 770 N N . GLU A 1 96 ? 25.546 1.675 -35.458 1.00 52.88 96 GLU A N 1
ATOM 771 C CA . GLU A 1 96 ? 25.834 1.395 -34.047 1.00 52.88 96 GLU A CA 1
ATOM 772 C C . GLU A 1 96 ? 26.663 0.120 -33.876 1.00 52.88 96 GLU A C 1
ATOM 774 O O . GLU A 1 96 ? 26.156 -0.967 -33.598 1.00 52.88 96 GLU A O 1
ATOM 779 N N . GLY A 1 97 ? 27.979 0.246 -34.034 1.00 51.28 97 GLY A N 1
ATOM 780 C CA . GLY A 1 97 ? 28.921 -0.825 -33.718 1.00 51.28 97 GLY A CA 1
ATOM 781 C C . GLY A 1 97 ? 28.870 -1.198 -32.232 1.00 51.28 97 GLY A C 1
ATOM 782 O O . GLY A 1 97 ? 29.518 -0.551 -31.415 1.00 51.28 97 GLY A O 1
ATOM 783 N N . GLY A 1 98 ? 28.086 -2.220 -31.869 1.00 56.47 98 GLY A N 1
ATOM 784 C CA . GLY A 1 98 ? 28.159 -3.002 -30.619 1.00 56.47 98 GLY A CA 1
ATOM 785 C C . GLY A 1 98 ? 27.963 -2.278 -29.272 1.00 56.47 98 GLY A C 1
ATOM 786 O O . GLY A 1 98 ? 27.820 -2.943 -28.248 1.00 56.47 98 GLY A O 1
ATOM 787 N N . ARG A 1 99 ? 27.947 -0.940 -29.227 1.00 54.12 99 ARG A N 1
ATOM 788 C CA . ARG A 1 99 ? 27.863 -0.147 -27.986 1.00 54.12 99 ARG A CA 1
ATOM 789 C C . ARG A 1 99 ? 26.461 -0.138 -27.371 1.00 54.12 99 ARG A C 1
ATOM 791 O O . ARG A 1 99 ? 26.355 -0.148 -26.147 1.00 54.12 99 ARG A O 1
ATOM 798 N N . VAL A 1 100 ? 25.409 -0.208 -28.187 1.00 57.12 100 VAL A N 1
ATOM 799 C CA . VAL A 1 100 ? 24.012 -0.211 -27.710 1.00 57.12 100 VAL A CA 1
ATOM 800 C C . VAL A 1 100 ? 23.667 -1.466 -26.908 1.00 57.12 100 VAL A C 1
ATOM 802 O O . VAL A 1 100 ? 22.998 -1.373 -25.883 1.00 57.12 100 VAL A O 1
ATOM 805 N N . ASP A 1 101 ? 24.207 -2.628 -27.283 1.00 63.97 101 ASP A N 1
ATOM 806 C CA . ASP A 1 101 ? 23.957 -3.885 -26.560 1.00 63.97 101 ASP A CA 1
ATOM 807 C C . ASP A 1 101 ? 24.536 -3.857 -25.130 1.00 63.97 101 ASP A C 1
ATOM 809 O O . ASP A 1 101 ? 23.962 -4.420 -24.201 1.00 63.97 101 ASP A O 1
ATOM 813 N N . ARG A 1 102 ? 25.645 -3.137 -24.901 1.00 62.12 102 ARG A N 1
ATOM 814 C CA . ARG A 1 102 ? 26.235 -3.021 -23.558 1.00 62.12 102 ARG A CA 1
ATOM 815 C C . ARG A 1 102 ? 25.416 -2.099 -22.644 1.00 62.12 102 ARG A C 1
ATOM 817 O O . ARG A 1 102 ? 25.245 -2.429 -21.475 1.00 62.12 102 ARG A O 1
ATOM 824 N N . GLY A 1 103 ? 24.886 -0.993 -23.176 1.00 68.00 103 GLY A N 1
ATOM 825 C CA . GLY A 1 103 ? 24.045 -0.050 -22.427 1.00 68.00 103 GLY A CA 1
ATOM 826 C C . GLY A 1 103 ? 22.731 -0.678 -21.962 1.00 68.00 103 GLY A C 1
ATOM 827 O O . GLY A 1 103 ? 22.434 -0.676 -20.771 1.00 68.00 103 GLY A O 1
ATOM 828 N N . VAL A 1 104 ? 22.006 -1.337 -22.871 1.00 71.00 104 VAL A N 1
ATOM 829 C CA . VAL A 1 104 ? 20.728 -2.002 -22.548 1.00 71.00 104 VAL A CA 1
ATOM 830 C C . VAL A 1 104 ? 20.913 -3.126 -21.517 1.00 71.00 104 VAL A C 1
ATOM 832 O O . VAL A 1 104 ? 20.058 -3.330 -20.654 1.00 71.00 104 VAL A O 1
ATOM 835 N N . ARG A 1 105 ? 22.044 -3.848 -21.545 1.00 71.50 105 ARG A N 1
ATOM 836 C CA . ARG A 1 105 ? 22.363 -4.874 -20.532 1.00 71.50 105 ARG A CA 1
ATOM 837 C C . ARG A 1 105 ? 22.619 -4.288 -19.142 1.00 71.50 105 ARG A C 1
ATOM 839 O O . ARG A 1 105 ? 22.204 -4.900 -18.159 1.00 71.50 105 ARG A O 1
ATOM 846 N N . LEU A 1 106 ? 23.303 -3.145 -19.052 1.00 75.50 106 LEU A N 1
ATOM 847 C CA . LEU A 1 106 ? 23.545 -2.460 -17.776 1.00 75.50 106 LEU A CA 1
ATOM 848 C C . LEU A 1 106 ? 22.231 -1.940 -17.182 1.00 75.50 106 LEU A C 1
ATOM 850 O O . LEU A 1 106 ? 21.934 -2.241 -16.029 1.00 75.50 106 LEU A O 1
ATOM 854 N N . GLU A 1 107 ? 21.394 -1.289 -17.992 1.00 80.25 107 GLU A N 1
ATOM 855 C CA . GLU A 1 107 ? 20.066 -0.820 -17.567 1.00 80.25 107 GLU A CA 1
ATOM 856 C C . GLU A 1 107 ? 19.176 -1.973 -17.077 1.00 80.25 107 GLU A C 1
ATOM 858 O O . GLU A 1 107 ? 18.492 -1.861 -16.059 1.00 80.25 107 GLU A O 1
ATOM 863 N N . TRP A 1 108 ? 19.223 -3.128 -17.752 1.00 82.06 108 TRP A N 1
ATOM 864 C CA . TRP A 1 108 ? 18.507 -4.323 -17.302 1.00 82.06 108 TRP A CA 1
ATOM 865 C C . TRP A 1 108 ? 19.011 -4.841 -15.953 1.00 82.06 108 TRP A C 1
ATOM 867 O O . TRP A 1 108 ? 18.224 -5.263 -15.102 1.00 82.06 108 TRP A O 1
ATOM 877 N N . HIS A 1 109 ? 20.329 -4.831 -15.744 1.00 84.50 109 HIS A N 1
ATOM 878 C CA . HIS A 1 109 ? 20.921 -5.247 -14.478 1.00 84.50 109 HIS A CA 1
ATOM 879 C C . HIS A 1 109 ? 20.473 -4.338 -13.326 1.00 84.50 109 HIS A C 1
ATOM 881 O O . HIS A 1 109 ? 20.052 -4.839 -12.280 1.00 84.50 109 HIS A O 1
ATOM 887 N N . GLU A 1 110 ? 20.491 -3.023 -13.538 1.00 87.38 110 GLU A N 1
ATOM 888 C CA . GLU A 1 110 ? 20.008 -2.030 -12.575 1.00 87.38 110 GLU A CA 1
ATOM 889 C C . GLU A 1 110 ? 18.518 -2.214 -12.270 1.00 87.38 110 GLU A C 1
ATOM 891 O O . GLU A 1 110 ? 18.130 -2.285 -11.100 1.00 87.38 110 GLU A O 1
ATOM 896 N N . LEU A 1 111 ? 17.688 -2.406 -13.301 1.00 87.19 111 LEU A N 1
ATOM 897 C CA . LEU A 1 111 ? 16.261 -2.681 -13.137 1.00 87.19 111 LEU A CA 1
ATOM 898 C C . LEU A 1 111 ? 16.024 -3.966 -12.334 1.00 87.19 111 LEU A C 1
ATOM 900 O O . LEU A 1 111 ? 15.197 -3.986 -11.421 1.00 87.19 111 LEU A O 1
ATOM 904 N N . ARG A 1 112 ? 16.789 -5.034 -12.596 1.00 85.81 112 ARG A N 1
ATOM 905 C CA . ARG A 1 112 ? 16.726 -6.271 -11.801 1.00 85.81 112 ARG A CA 1
ATOM 906 C C . ARG A 1 112 ? 17.100 -6.039 -10.343 1.00 85.81 112 ARG A C 1
ATOM 908 O O . ARG A 1 112 ? 16.468 -6.629 -9.467 1.00 85.81 112 ARG A O 1
ATOM 915 N N . ILE A 1 113 ? 18.112 -5.220 -10.060 1.00 88.44 113 ILE A N 1
ATOM 916 C CA . ILE A 1 113 ? 18.466 -4.858 -8.683 1.00 88.44 113 ILE A CA 1
ATOM 917 C C . ILE A 1 113 ? 17.312 -4.089 -8.030 1.00 88.44 113 ILE A C 1
ATOM 919 O O . ILE A 1 113 ? 16.915 -4.460 -6.922 1.00 88.44 113 ILE A O 1
ATOM 923 N N . LYS A 1 114 ? 16.730 -3.091 -8.714 1.00 89.12 114 LYS A N 1
ATOM 924 C CA . LYS A 1 114 ? 15.587 -2.311 -8.203 1.00 89.12 114 LYS A CA 1
ATOM 925 C C . LYS A 1 114 ? 14.395 -3.223 -7.889 1.00 89.12 114 LYS A C 1
ATOM 927 O O . LYS A 1 114 ? 13.886 -3.198 -6.773 1.00 89.12 114 LYS A O 1
ATOM 932 N N . LEU A 1 115 ? 14.036 -4.129 -8.803 1.00 87.06 115 LEU A N 1
ATOM 933 C CA . LEU A 1 115 ? 12.952 -5.105 -8.611 1.00 87.06 115 LEU A CA 1
ATOM 934 C C . LEU A 1 115 ? 13.197 -6.051 -7.425 1.00 87.06 115 LEU A C 1
ATOM 936 O O . LEU A 1 115 ? 12.274 -6.346 -6.664 1.00 87.06 115 LEU A O 1
ATOM 940 N N . ARG A 1 116 ? 14.436 -6.524 -7.236 1.00 86.94 116 ARG A N 1
ATOM 941 C CA . ARG A 1 116 ? 14.796 -7.377 -6.088 1.00 86.94 116 ARG A CA 1
ATOM 942 C C . ARG A 1 116 ? 14.687 -6.627 -4.764 1.00 86.94 116 ARG A C 1
ATOM 944 O O . ARG A 1 116 ? 14.147 -7.185 -3.809 1.00 86.94 116 ARG A O 1
ATOM 951 N N . ARG A 1 117 ? 15.187 -5.388 -4.710 1.00 89.56 117 ARG A N 1
ATOM 952 C CA . ARG A 1 117 ? 15.084 -4.521 -3.525 1.00 89.56 117 ARG A CA 1
ATOM 953 C C . ARG A 1 117 ? 13.624 -4.247 -3.183 1.00 89.56 117 ARG A C 1
ATOM 955 O O . ARG A 1 117 ? 13.224 -4.510 -2.056 1.00 89.56 117 ARG A O 1
ATOM 962 N N . PHE A 1 118 ? 12.820 -3.877 -4.176 1.00 90.44 118 PHE A N 1
ATOM 963 C CA . PHE A 1 118 ? 11.384 -3.661 -4.018 1.00 90.44 118 PHE A CA 1
ATOM 964 C C . PHE A 1 118 ? 10.663 -4.903 -3.465 1.00 90.44 118 PHE A C 1
ATOM 966 O O . PHE A 1 118 ? 9.870 -4.824 -2.527 1.00 90.44 118 PHE A O 1
ATOM 973 N N . ALA A 1 119 ? 10.969 -6.093 -3.993 1.00 87.12 119 ALA A N 1
ATOM 974 C CA . ALA A 1 119 ? 10.378 -7.338 -3.502 1.00 87.12 119 ALA A CA 1
ATOM 975 C C . ALA A 1 119 ? 10.767 -7.652 -2.044 1.00 87.12 119 ALA A C 1
ATOM 977 O O . ALA A 1 119 ? 9.949 -8.198 -1.299 1.00 87.12 119 ALA A O 1
ATOM 978 N N . ALA A 1 120 ? 11.996 -7.326 -1.632 1.00 87.88 120 ALA A N 1
ATOM 979 C CA . ALA A 1 120 ? 12.444 -7.474 -0.249 1.00 87.88 120 ALA A CA 1
ATOM 980 C C . ALA A 1 120 ? 11.761 -6.455 0.679 1.00 87.88 120 ALA A C 1
ATOM 982 O O . ALA A 1 120 ? 11.208 -6.850 1.706 1.00 87.88 120 ALA A O 1
ATOM 983 N N . GLN A 1 121 ? 11.709 -5.186 0.275 1.00 90.06 121 GLN A N 1
ATOM 984 C CA . GLN A 1 121 ? 11.046 -4.099 0.998 1.00 90.06 121 GLN A CA 1
ATOM 985 C C . GLN A 1 121 ? 9.560 -4.397 1.222 1.00 90.06 121 GLN A C 1
ATOM 987 O O . GLN A 1 121 ? 9.072 -4.305 2.344 1.00 90.06 121 GLN A O 1
ATOM 992 N N . ARG A 1 122 ? 8.858 -4.914 0.203 1.00 90.44 122 ARG A N 1
ATOM 993 C CA . ARG A 1 122 ? 7.467 -5.375 0.340 1.00 90.44 122 ARG A CA 1
ATOM 994 C C . ARG A 1 122 ? 7.287 -6.380 1.481 1.00 90.44 122 ARG A C 1
ATOM 996 O O . ARG A 1 122 ? 6.286 -6.333 2.189 1.00 90.44 122 ARG A O 1
ATOM 1003 N N . ARG A 1 123 ? 8.216 -7.333 1.638 1.00 88.75 123 ARG A N 1
ATOM 1004 C CA . ARG A 1 123 ? 8.146 -8.336 2.719 1.00 88.75 123 ARG A CA 1
ATOM 1005 C C . ARG A 1 123 ? 8.352 -7.690 4.085 1.00 88.75 123 ARG A C 1
ATOM 1007 O O . ARG A 1 123 ? 7.695 -8.097 5.038 1.00 88.75 123 ARG A O 1
ATOM 1014 N N . GLN A 1 124 ? 9.243 -6.705 4.169 1.00 91.69 124 GLN A N 1
ATOM 1015 C CA . GLN A 1 124 ? 9.483 -5.949 5.393 1.00 91.69 124 GLN A CA 1
ATOM 1016 C C . GLN A 1 124 ? 8.243 -5.146 5.796 1.00 91.69 124 GLN A C 1
ATOM 1018 O O . GLN A 1 124 ? 7.745 -5.349 6.899 1.00 91.69 124 GLN A O 1
ATOM 1023 N N . TYR A 1 125 ? 7.671 -4.361 4.880 1.00 91.25 125 TYR A N 1
ATOM 1024 C CA . TYR A 1 125 ? 6.435 -3.616 5.130 1.00 91.25 125 TYR A CA 1
ATOM 1025 C C . TYR A 1 125 ? 5.259 -4.524 5.480 1.00 91.25 125 TYR A C 1
ATOM 1027 O O . TYR A 1 125 ? 4.519 -4.243 6.415 1.00 91.25 125 TYR A O 1
ATOM 1035 N N . ALA A 1 126 ? 5.110 -5.671 4.809 1.00 89.88 126 ALA A N 1
ATOM 1036 C CA . ALA A 1 126 ? 4.073 -6.636 5.174 1.00 89.88 126 ALA A CA 1
ATOM 1037 C C . ALA A 1 126 ? 4.249 -7.151 6.613 1.00 89.88 126 ALA A C 1
ATOM 1039 O O . ALA A 1 126 ? 3.270 -7.302 7.343 1.00 89.88 126 ALA A O 1
ATOM 1040 N N . LYS A 1 127 ? 5.489 -7.419 7.041 1.00 92.12 127 LYS A N 1
ATOM 1041 C CA . LYS A 1 127 ? 5.777 -7.852 8.413 1.00 92.12 127 LYS A CA 1
ATOM 1042 C C . LYS A 1 127 ? 5.471 -6.749 9.425 1.00 92.12 127 LYS A C 1
ATOM 1044 O O . LYS A 1 127 ? 4.900 -7.046 10.469 1.00 92.12 127 LYS A O 1
ATOM 1049 N N . GLU A 1 128 ? 5.830 -5.512 9.110 1.00 93.56 128 GLU A N 1
ATOM 1050 C CA . GLU A 1 128 ? 5.605 -4.347 9.963 1.00 93.56 128 GLU A CA 1
ATOM 1051 C C . GLU A 1 128 ? 4.115 -4.040 10.133 1.00 93.56 128 GLU A C 1
ATOM 1053 O O . GLU A 1 128 ? 3.622 -4.036 11.259 1.00 93.56 128 GLU A O 1
ATOM 1058 N N . ILE A 1 129 ? 3.368 -3.944 9.028 1.00 91.31 129 ILE A N 1
ATOM 1059 C CA . ILE A 1 129 ? 1.907 -3.784 9.043 1.00 91.31 129 ILE A CA 1
ATOM 1060 C C . ILE A 1 129 ? 1.249 -4.921 9.833 1.00 91.31 129 ILE A C 1
ATOM 1062 O O . ILE A 1 129 ? 0.370 -4.675 10.654 1.00 91.31 129 ILE A O 1
ATOM 1066 N N . SER A 1 130 ? 1.696 -6.168 9.646 1.00 92.75 130 SER A N 1
ATOM 1067 C CA . SER A 1 130 ? 1.170 -7.305 10.418 1.00 92.75 130 SER A CA 1
ATOM 1068 C C . SER A 1 130 ? 1.448 -7.175 11.919 1.00 92.75 130 SER A C 1
ATOM 1070 O O . SER A 1 130 ? 0.632 -7.614 12.725 1.00 92.75 130 SER A O 1
ATOM 1072 N N . GLY A 1 131 ? 2.596 -6.610 12.302 1.00 93.44 131 GLY A N 1
ATOM 1073 C CA . GLY A 1 131 ? 2.929 -6.310 13.694 1.00 93.44 131 GLY A CA 1
ATOM 1074 C C . GLY A 1 131 ? 1.972 -5.280 14.285 1.00 93.44 131 GLY A C 1
ATOM 1075 O O . GLY A 1 131 ? 1.314 -5.565 15.282 1.00 93.44 131 GLY A O 1
ATOM 1076 N N . LEU A 1 132 ? 1.802 -4.150 13.597 1.00 93.81 132 LEU A N 1
ATOM 1077 C CA . LEU A 1 132 ? 0.898 -3.073 14.010 1.00 93.81 132 LEU A CA 1
ATOM 1078 C C . LEU A 1 132 ? -0.555 -3.552 14.113 1.00 93.81 132 LEU A C 1
ATOM 1080 O O . LEU A 1 132 ? -1.235 -3.244 15.085 1.00 93.81 132 LEU A O 1
ATOM 1084 N N . ILE A 1 133 ? -1.025 -4.372 13.167 1.00 93.12 133 ILE A N 1
ATOM 1085 C CA . ILE A 1 133 ? -2.371 -4.964 13.222 1.00 93.12 133 ILE A CA 1
ATOM 1086 C C . ILE A 1 133 ? -2.544 -5.834 14.472 1.00 93.12 133 ILE A C 1
ATOM 1088 O O . ILE A 1 133 ? -3.590 -5.770 15.114 1.00 93.12 133 ILE A O 1
ATOM 1092 N N . ARG A 1 134 ? -1.538 -6.635 14.848 1.00 94.62 134 ARG A N 1
ATOM 1093 C CA . ARG A 1 134 ? -1.607 -7.460 16.067 1.00 94.62 134 ARG A CA 1
ATOM 1094 C C . ARG A 1 134 ? -1.646 -6.610 17.327 1.00 94.62 134 ARG A C 1
ATOM 1096 O O . ARG A 1 134 ? -2.386 -6.944 18.245 1.00 94.62 134 ARG A O 1
ATOM 1103 N N . GLU A 1 135 ? -0.871 -5.532 17.367 1.00 94.88 135 GLU A N 1
ATOM 1104 C CA . GLU A 1 135 ? -0.898 -4.588 18.483 1.00 94.88 135 GLU A CA 1
ATOM 1105 C C . GLU A 1 135 ? -2.258 -3.898 18.595 1.00 94.88 135 GLU A C 1
ATOM 1107 O O . GLU A 1 135 ? -2.813 -3.839 19.685 1.00 94.88 135 GLU A O 1
ATOM 1112 N N . ILE A 1 136 ? -2.838 -3.453 17.475 1.00 93.44 136 ILE A N 1
ATOM 1113 C CA . ILE A 1 136 ? -4.198 -2.899 17.451 1.00 93.44 136 ILE A CA 1
ATOM 1114 C C . ILE A 1 136 ? -5.187 -3.939 17.985 1.00 93.44 136 ILE A C 1
ATOM 1116 O O . ILE A 1 136 ? -5.954 -3.644 18.890 1.00 93.44 136 ILE A O 1
ATOM 1120 N N . GLN A 1 137 ? -5.144 -5.179 17.488 1.00 93.50 137 GLN A N 1
ATOM 1121 C CA . GLN A 1 137 ? -6.029 -6.248 17.958 1.00 93.50 137 GLN A CA 1
ATOM 1122 C C . GLN A 1 137 ? -5.877 -6.540 19.455 1.00 93.50 137 GLN A C 1
ATOM 1124 O O . GLN A 1 137 ? -6.871 -6.878 20.098 1.00 93.50 137 GLN A O 1
ATOM 1129 N N . ALA A 1 138 ? -4.670 -6.425 20.014 1.00 94.31 138 ALA A N 1
ATOM 1130 C CA . ALA A 1 138 ? -4.434 -6.607 21.442 1.00 94.31 138 ALA A CA 1
ATOM 1131 C C . ALA A 1 138 ? -5.166 -5.546 22.282 1.00 94.31 138 ALA A C 1
ATOM 1133 O O . ALA A 1 138 ? -5.746 -5.904 23.308 1.00 94.31 138 ALA A O 1
ATOM 1134 N N . ASP A 1 139 ? -5.221 -4.307 21.789 1.00 94.00 139 ASP A N 1
ATOM 1135 C CA . ASP A 1 139 ? -5.861 -3.158 22.444 1.00 94.00 139 ASP A CA 1
ATOM 1136 C C . ASP A 1 139 ? -7.401 -3.146 22.297 1.00 94.00 139 ASP A C 1
ATOM 1138 O O . ASP A 1 139 ? -8.095 -2.388 22.981 1.00 94.00 139 ASP A O 1
ATOM 1142 N N . LEU A 1 140 ? -7.959 -3.991 21.420 1.00 93.94 140 LEU A N 1
ATOM 1143 C CA . LEU A 1 140 ? -9.403 -4.124 21.197 1.00 93.94 140 LEU A CA 1
ATOM 1144 C C . LEU A 1 140 ? -10.066 -5.115 22.164 1.00 93.94 140 LEU A C 1
ATOM 1146 O O . LEU A 1 140 ? -9.528 -6.194 22.450 1.00 93.94 140 LEU A O 1
ATOM 1150 N N . THR A 1 141 ? -11.299 -4.800 22.571 1.00 93.56 141 THR A N 1
ATOM 1151 C CA . THR A 1 141 ? -12.179 -5.717 23.312 1.00 93.56 141 THR A CA 1
ATOM 1152 C C . THR A 1 141 ? -12.623 -6.898 22.432 1.00 93.56 141 THR A C 1
ATOM 1154 O O . THR A 1 141 ? -12.550 -6.816 21.202 1.00 93.56 141 THR A O 1
ATOM 1157 N N . PRO A 1 142 ? -13.104 -8.015 23.014 1.00 94.25 142 PRO A N 1
ATOM 1158 C CA . PRO A 1 142 ? -13.570 -9.165 22.236 1.00 94.25 142 PRO A CA 1
ATOM 1159 C C . PRO A 1 142 ? -14.619 -8.811 21.172 1.00 94.25 142 PRO A C 1
ATOM 1161 O O . PRO A 1 142 ? -14.499 -9.266 20.035 1.00 94.25 142 PRO A O 1
ATOM 1164 N N . ASP A 1 143 ? -15.580 -7.947 21.505 1.00 90.12 143 ASP A N 1
ATOM 1165 C CA . ASP A 1 143 ? -16.637 -7.521 20.580 1.00 90.12 143 ASP A CA 1
ATOM 1166 C C . ASP A 1 143 ? -16.074 -6.661 19.441 1.00 90.12 143 ASP A C 1
ATOM 1168 O O . ASP A 1 143 ? -16.386 -6.872 18.268 1.00 90.12 143 ASP A O 1
ATOM 1172 N N . GLN A 1 144 ? -15.153 -5.748 19.760 1.00 90.62 144 GLN A N 1
ATOM 1173 C CA . GLN A 1 144 ? -14.473 -4.926 18.759 1.00 90.62 144 GLN A CA 1
ATOM 1174 C C . GLN A 1 144 ? -13.609 -5.767 17.815 1.00 90.62 144 GLN A C 1
ATOM 1176 O O . GLN A 1 144 ? -13.522 -5.463 16.629 1.00 90.62 144 GLN A O 1
ATOM 1181 N N . ARG A 1 145 ? -12.995 -6.857 18.295 1.00 90.75 145 ARG A N 1
ATOM 1182 C CA . ARG A 1 145 ? -12.229 -7.783 17.441 1.00 90.75 145 ARG A CA 1
ATOM 1183 C C . ARG A 1 145 ? -13.109 -8.510 16.431 1.00 90.75 145 ARG A C 1
ATOM 1185 O O . ARG A 1 145 ? -12.603 -8.894 15.379 1.00 90.75 145 ARG A O 1
ATOM 1192 N N . VAL A 1 146 ? -14.390 -8.728 16.737 1.00 88.81 146 VAL A N 1
ATOM 1193 C CA . VAL A 1 146 ? -15.345 -9.275 15.763 1.00 88.81 146 VAL A CA 1
ATOM 1194 C C . VAL A 1 146 ? -15.586 -8.246 14.664 1.00 88.81 146 VAL A C 1
ATOM 1196 O O . VAL A 1 146 ? -15.350 -8.568 13.505 1.00 88.81 146 VAL A O 1
ATOM 1199 N N . ALA A 1 147 ? -15.919 -7.003 15.027 1.00 85.19 147 ALA A N 1
ATOM 1200 C CA . ALA A 1 147 ? -16.098 -5.910 14.066 1.00 85.19 147 ALA A CA 1
ATOM 1201 C C . ALA A 1 147 ? -14.830 -5.635 13.236 1.00 85.19 147 ALA A C 1
ATOM 1203 O O . ALA A 1 147 ? -14.899 -5.359 12.041 1.00 85.19 147 ALA A O 1
ATOM 1204 N N . PHE A 1 148 ? -13.649 -5.783 13.841 1.00 87.19 148 PHE A N 1
ATOM 1205 C CA . PHE A 1 148 ? -12.369 -5.604 13.160 1.00 87.19 148 PHE A CA 1
ATOM 1206 C C . PHE A 1 148 ? -12.156 -6.591 12.003 1.00 87.19 148 PHE A C 1
ATOM 1208 O O . PHE A 1 148 ? -11.463 -6.256 11.048 1.00 87.19 148 PHE A O 1
ATOM 1215 N N . LYS A 1 149 ? -12.746 -7.794 12.041 1.00 87.00 149 LYS A N 1
ATOM 1216 C CA . LYS A 1 149 ? -12.623 -8.770 10.940 1.00 87.00 149 LYS A CA 1
ATOM 1217 C C . LYS A 1 149 ? -13.305 -8.307 9.656 1.00 87.00 149 LYS A C 1
ATOM 1219 O O . LYS A 1 149 ? -12.897 -8.730 8.577 1.00 87.00 149 LYS A O 1
ATOM 1224 N N . ASP A 1 150 ? -14.306 -7.443 9.781 1.00 85.19 150 ASP A N 1
ATOM 1225 C CA . ASP A 1 150 ? -15.044 -6.888 8.649 1.00 85.19 150 ASP A CA 1
ATOM 1226 C C . ASP A 1 150 ? -14.353 -5.639 8.070 1.00 85.19 150 ASP A C 1
ATOM 1228 O O . ASP A 1 150 ? -14.699 -5.171 6.981 1.00 85.19 150 ASP A O 1
ATOM 1232 N N . ILE A 1 151 ? -13.333 -5.115 8.763 1.00 85.25 151 ILE A N 1
ATOM 1233 C CA . ILE A 1 151 ? -12.509 -4.006 8.283 1.00 85.25 151 ILE A CA 1
ATOM 1234 C C . ILE A 1 151 ? -11.548 -4.514 7.214 1.00 85.25 151 ILE A C 1
ATOM 1236 O O . ILE A 1 151 ? -10.784 -5.464 7.394 1.00 85.25 151 ILE A O 1
ATOM 1240 N N . LYS A 1 152 ? -11.539 -3.822 6.077 1.00 86.69 152 LYS A N 1
ATOM 1241 C CA . LYS A 1 152 ? -10.640 -4.124 4.974 1.00 86.69 152 LYS A CA 1
ATOM 1242 C C . LYS A 1 152 ? -9.218 -3.679 5.312 1.00 86.69 152 LYS A C 1
ATOM 1244 O O . LYS A 1 152 ? -8.932 -2.486 5.445 1.00 86.69 152 LYS A O 1
ATOM 1249 N N . LEU A 1 153 ? -8.316 -4.652 5.379 1.00 86.81 153 LEU A N 1
ATOM 1250 C CA . LEU A 1 153 ? -6.888 -4.430 5.588 1.00 86.81 153 LEU A CA 1
ATOM 1251 C C . LEU A 1 153 ? -6.214 -3.914 4.301 1.00 86.81 153 LEU A C 1
ATOM 1253 O O . LEU A 1 153 ? -6.668 -4.230 3.193 1.00 86.81 153 LEU A O 1
ATOM 1257 N N . PRO A 1 154 ? -5.151 -3.097 4.416 1.00 84.94 154 PRO A N 1
ATOM 1258 C CA . PRO A 1 154 ? -4.428 -2.594 3.253 1.00 84.94 154 PRO A CA 1
ATOM 1259 C C . PRO A 1 154 ? -3.746 -3.732 2.483 1.00 84.94 154 PRO A C 1
ATOM 1261 O O . PRO A 1 154 ? -3.278 -4.708 3.061 1.00 84.94 154 PRO A O 1
ATOM 1264 N N . GLU A 1 155 ? -3.663 -3.604 1.158 1.00 83.56 155 GLU A N 1
ATOM 1265 C CA . GLU A 1 155 ? -3.042 -4.601 0.282 1.00 83.56 155 GLU A CA 1
ATOM 1266 C C . GLU A 1 155 ? -1.764 -4.040 -0.354 1.00 83.56 155 GLU A C 1
ATOM 1268 O O . GLU A 1 155 ? -1.829 -3.153 -1.201 1.00 83.56 155 GLU A O 1
ATOM 1273 N N . LEU A 1 156 ? -0.600 -4.623 -0.045 1.00 85.88 156 LEU A N 1
ATOM 1274 C CA . LEU A 1 156 ? 0.656 -4.288 -0.729 1.00 85.88 156 LEU A CA 1
ATOM 1275 C C . LEU A 1 156 ? 0.731 -5.008 -2.084 1.00 85.88 156 LEU A C 1
ATOM 1277 O O . LEU A 1 156 ? 1.229 -6.140 -2.192 1.00 85.88 156 LEU A O 1
ATOM 1281 N N . ARG A 1 157 ? 0.169 -4.388 -3.124 1.00 82.75 157 ARG A N 1
ATOM 1282 C CA . ARG A 1 157 ? 0.079 -4.957 -4.477 1.00 82.75 157 ARG A CA 1
ATOM 1283 C C . ARG A 1 157 ? 1.412 -4.928 -5.212 1.00 82.75 157 ARG A C 1
ATOM 1285 O O . ARG A 1 157 ? 2.014 -3.876 -5.373 1.00 82.75 157 ARG A O 1
ATOM 1292 N N . LEU A 1 158 ? 1.813 -6.085 -5.739 1.00 81.38 158 LEU A N 1
ATOM 1293 C CA . LEU A 1 158 ? 2.971 -6.174 -6.627 1.00 81.38 158 LEU A CA 1
ATOM 1294 C C . LEU A 1 158 ? 2.743 -5.342 -7.901 1.00 81.38 158 LEU A C 1
ATOM 1296 O O . LEU A 1 158 ? 1.633 -5.403 -8.442 1.00 81.38 158 LEU A O 1
ATOM 1300 N N . PRO A 1 159 ? 3.782 -4.656 -8.406 1.00 78.56 159 PRO A N 1
ATOM 1301 C CA . PRO A 1 159 ? 3.718 -3.973 -9.686 1.00 78.56 159 PRO A CA 1
ATOM 1302 C C . PRO A 1 159 ? 3.411 -4.977 -10.796 1.00 78.56 159 PRO A C 1
ATOM 1304 O O . PRO A 1 159 ? 3.788 -6.152 -10.706 1.00 78.56 159 PRO A O 1
ATOM 1307 N N . GLU A 1 160 ? 2.713 -4.532 -11.838 1.00 78.12 160 GLU A N 1
ATOM 1308 C CA . GLU A 1 160 ? 2.183 -5.397 -12.906 1.00 78.12 160 GLU A CA 1
ATOM 1309 C C . GLU A 1 160 ? 3.251 -6.275 -13.558 1.00 78.12 160 GLU A C 1
ATOM 1311 O O . GLU A 1 160 ? 3.018 -7.435 -13.898 1.00 78.12 160 GLU A O 1
ATOM 1316 N N . VAL A 1 161 ? 4.463 -5.744 -13.630 1.00 72.31 161 VAL A N 1
ATOM 1317 C CA . VAL A 1 161 ? 5.661 -6.367 -14.194 1.00 72.31 161 VAL A CA 1
ATOM 1318 C C . VAL A 1 161 ? 6.076 -7.632 -13.433 1.00 72.31 161 VAL A C 1
ATOM 1320 O O . VAL A 1 161 ? 6.680 -8.544 -13.988 1.00 72.31 161 VAL A O 1
ATOM 1323 N N . LEU A 1 162 ? 5.689 -7.727 -12.159 1.00 69.88 162 LEU A N 1
ATOM 1324 C CA . LEU A 1 162 ? 5.877 -8.891 -11.298 1.00 69.88 162 LEU A CA 1
ATOM 1325 C C . LEU A 1 162 ? 4.603 -9.750 -11.192 1.00 69.88 162 LEU A C 1
ATOM 1327 O O . LEU A 1 162 ? 4.562 -10.697 -10.407 1.00 69.88 162 LEU A O 1
ATOM 1331 N N . ARG A 1 163 ? 3.539 -9.472 -11.957 1.00 68.94 163 ARG A N 1
ATOM 1332 C CA . ARG A 1 163 ? 2.292 -10.256 -11.941 1.00 68.94 163 ARG A CA 1
ATOM 1333 C C . ARG A 1 163 ? 2.269 -11.242 -13.114 1.00 68.94 163 ARG A C 1
ATOM 1335 O O . ARG A 1 163 ? 1.911 -10.887 -14.226 1.00 68.94 163 ARG A O 1
ATOM 1342 N N . ARG A 1 164 ? 2.616 -12.508 -12.835 1.00 54.81 164 ARG A N 1
ATOM 1343 C CA . ARG A 1 164 ? 2.412 -13.765 -13.610 1.00 54.81 164 ARG A CA 1
ATOM 1344 C C . ARG A 1 164 ? 2.760 -13.838 -15.116 1.00 54.81 164 ARG A C 1
ATOM 1346 O O . ARG A 1 164 ? 3.290 -14.870 -15.491 1.00 54.81 164 ARG A O 1
ATOM 1353 N N . ARG A 1 165 ? 2.523 -12.842 -15.978 1.00 46.38 165 ARG A N 1
ATOM 1354 C CA . ARG A 1 165 ? 2.804 -12.940 -17.433 1.00 46.38 165 ARG A CA 1
ATOM 1355 C C . ARG A 1 165 ? 4.260 -12.661 -17.820 1.00 46.38 165 ARG A C 1
ATOM 1357 O O . ARG A 1 165 ? 4.725 -13.228 -18.796 1.00 46.38 165 ARG A O 1
ATOM 1364 N N . HIS A 1 166 ? 4.985 -11.867 -17.033 1.00 45.22 166 HIS A N 1
ATOM 1365 C CA . HIS A 1 166 ? 6.440 -11.679 -17.172 1.00 45.22 166 HIS A CA 1
ATOM 1366 C C . HIS A 1 166 ? 7.254 -12.563 -16.212 1.00 45.22 166 HIS A C 1
ATOM 1368 O O . HIS A 1 166 ? 8.474 -12.630 -16.296 1.00 45.22 166 HIS A O 1
ATOM 1374 N N . TYR A 1 167 ? 6.589 -13.272 -15.294 1.00 41.34 167 TYR A N 1
ATOM 1375 C CA . TYR A 1 167 ? 7.224 -13.998 -14.187 1.00 41.34 167 TYR A CA 1
ATOM 1376 C C . TYR A 1 167 ? 8.069 -15.200 -14.634 1.00 41.34 167 TYR A C 1
ATOM 1378 O O . TYR A 1 167 ? 9.012 -15.567 -13.934 1.00 41.34 167 TYR A O 1
ATOM 1386 N N . ASP A 1 168 ? 7.763 -15.787 -15.794 1.00 42.09 168 ASP A N 1
ATOM 1387 C CA . ASP A 1 168 ? 8.537 -16.901 -16.351 1.00 42.09 168 ASP A CA 1
ATOM 1388 C C . ASP A 1 168 ? 9.940 -16.462 -16.814 1.00 42.09 168 ASP A C 1
ATOM 1390 O O . ASP A 1 168 ? 10.889 -17.232 -16.684 1.00 42.09 168 ASP A O 1
ATOM 1394 N N . GLU A 1 169 ? 10.121 -15.195 -17.208 1.00 44.47 169 GLU A N 1
A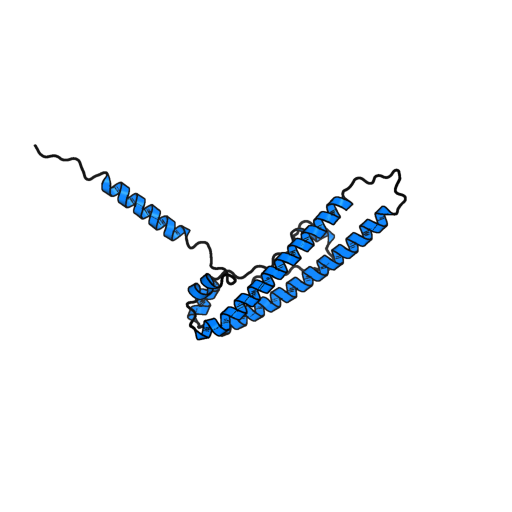TOM 1395 C CA . GLU A 1 169 ? 11.436 -14.598 -17.509 1.00 44.47 169 GLU A CA 1
ATOM 1396 C C . GLU A 1 169 ? 12.256 -14.305 -16.232 1.00 44.47 169 GLU A C 1
ATOM 1398 O O . GLU A 1 169 ? 13.489 -14.290 -16.242 1.00 44.47 169 GLU A O 1
ATOM 1403 N N . PHE A 1 170 ? 11.577 -14.127 -15.091 1.00 45.12 170 PHE A N 1
ATOM 1404 C CA . PHE A 1 170 ? 12.174 -13.844 -13.778 1.00 45.12 170 PHE A CA 1
ATOM 1405 C C . PHE A 1 170 ? 12.403 -15.095 -12.913 1.00 45.12 170 PHE A C 1
ATOM 1407 O O . PHE A 1 170 ? 12.826 -14.978 -11.755 1.00 45.12 170 PHE A O 1
ATOM 1414 N N . ARG A 1 171 ? 12.135 -16.298 -13.437 1.00 38.88 171 ARG A N 1
ATOM 1415 C CA . ARG A 1 171 ? 12.090 -17.549 -12.670 1.00 38.88 171 ARG A CA 1
ATOM 1416 C C . ARG A 1 171 ? 13.483 -18.110 -12.344 1.00 38.88 171 ARG A C 1
ATOM 1418 O O . ARG A 1 171 ? 13.871 -19.182 -12.779 1.00 38.88 171 ARG A O 1
ATOM 1425 N N . MET A 1 172 ? 14.202 -17.402 -11.478 1.00 37.12 172 MET A N 1
ATOM 1426 C CA . MET A 1 172 ? 15.148 -17.980 -10.519 1.00 37.12 172 MET A CA 1
ATOM 1427 C C . MET A 1 172 ? 14.975 -17.250 -9.174 1.00 37.12 172 MET A C 1
ATOM 1429 O O . MET A 1 172 ? 15.602 -16.221 -8.930 1.00 37.12 172 MET A O 1
ATOM 1433 N N . GLY A 1 173 ? 14.096 -17.765 -8.301 1.00 38.28 173 GLY A N 1
ATOM 1434 C CA . GLY A 1 173 ? 14.183 -17.524 -6.848 1.00 38.28 173 GLY A CA 1
ATOM 1435 C C . GLY A 1 173 ? 13.096 -16.700 -6.140 1.00 38.28 173 GLY A C 1
ATOM 1436 O O . GLY A 1 173 ? 13.189 -16.542 -4.925 1.00 38.28 173 GLY A O 1
ATOM 1437 N N . PHE A 1 174 ? 12.053 -16.196 -6.806 1.00 38.62 174 PHE A N 1
ATOM 1438 C CA . PHE A 1 174 ? 10.989 -15.440 -6.121 1.00 38.62 174 PHE A CA 1
ATOM 1439 C C . PHE A 1 174 ? 9.704 -16.261 -5.983 1.00 38.62 174 PHE A C 1
ATOM 1441 O O . PHE A 1 174 ? 8.800 -16.195 -6.806 1.00 38.62 174 PHE A O 1
ATOM 1448 N N . GLY A 1 175 ? 9.624 -17.052 -4.910 1.00 37.25 175 GLY A N 1
ATOM 1449 C CA . GLY A 1 175 ? 8.366 -17.632 -4.444 1.00 37.25 175 GLY A CA 1
ATOM 1450 C C . GLY A 1 175 ? 7.425 -16.515 -3.991 1.00 37.25 175 GLY A C 1
ATOM 1451 O O . GLY A 1 175 ? 7.656 -15.874 -2.962 1.00 37.25 175 GLY A O 1
ATOM 1452 N N . GLY A 1 176 ? 6.400 -16.238 -4.793 1.00 35.47 176 GLY A N 1
ATOM 1453 C CA . GLY A 1 176 ? 5.336 -15.302 -4.460 1.00 35.47 176 GLY A CA 1
ATOM 1454 C C . GLY A 1 176 ? 4.420 -15.903 -3.403 1.00 35.47 176 GLY A C 1
ATOM 1455 O O . GLY A 1 176 ? 3.545 -16.698 -3.731 1.00 35.47 176 GLY A O 1
ATOM 1456 N N . ILE A 1 177 ? 4.611 -15.512 -2.144 1.00 37.94 177 ILE A N 1
ATOM 1457 C CA . ILE A 1 177 ? 3.611 -15.733 -1.100 1.00 37.94 177 ILE A CA 1
ATOM 1458 C C . ILE A 1 177 ? 2.612 -14.570 -1.193 1.00 37.94 177 ILE A C 1
ATOM 1460 O O . ILE A 1 177 ? 3.010 -13.409 -1.010 1.00 37.94 177 ILE A O 1
ATOM 1464 N N . PRO A 1 178 ? 1.332 -14.824 -1.512 1.00 40.97 178 PRO A N 1
ATOM 1465 C CA . PRO A 1 178 ? 0.296 -13.825 -1.326 1.00 40.97 178 PRO A CA 1
ATOM 1466 C C . PRO A 1 178 ? 0.132 -13.607 0.181 1.00 40.97 178 PRO A C 1
ATOM 1468 O O . PRO A 1 178 ? -0.379 -14.471 0.886 1.00 40.97 178 PRO A O 1
ATOM 1471 N N . TYR A 1 179 ? 0.589 -12.464 0.687 1.00 43.28 179 TYR A N 1
ATOM 1472 C CA . TYR A 1 179 ? 0.219 -12.029 2.030 1.00 43.28 179 TYR A CA 1
ATOM 1473 C C . TYR A 1 179 ? -1.234 -11.559 1.959 1.00 43.28 179 TYR A C 1
ATOM 1475 O O . TYR A 1 179 ? -1.518 -10.485 1.430 1.00 43.28 179 TYR A O 1
ATOM 1483 N N . ARG A 1 180 ? -2.149 -12.425 2.396 1.00 40.19 180 ARG A N 1
ATOM 1484 C CA . ARG A 1 180 ? -3.439 -12.002 2.937 1.00 40.19 180 ARG A CA 1
ATOM 1485 C C . ARG A 1 180 ? -3.192 -11.728 4.416 1.00 40.19 180 ARG A C 1
ATOM 1487 O O . ARG A 1 180 ? -2.643 -12.600 5.090 1.00 40.19 180 ARG A O 1
ATOM 1494 N N . PHE A 1 181 ? -3.486 -10.506 4.841 1.00 43.41 181 PHE A N 1
ATOM 1495 C CA . PHE A 1 181 ? -3.493 -10.129 6.249 1.00 43.41 181 PHE A CA 1
ATOM 1496 C C . PHE A 1 181 ? -4.730 -10.716 6.930 1.00 43.41 181 PHE A C 1
ATOM 1498 O O . PHE A 1 181 ? -5.765 -10.831 6.229 1.00 43.41 181 PHE A O 1
#

Secondary structure (DSSP, 8-state):
------SSHHHHHHHHHHHHHHHHHHHTTSSPPBTT-HHHHHHHTT--HHHHHHHHHHHHHHHHHHHHHHHHHHHHHHHHHHHHHHHTS---TTT--SHHHHHHHHHHHHHHHHHHHHHHHHHHHHHHHHHHHHHHHHHS-HHHHHHHHTSBPP--PPPGGGSSSSTTTT-SS--------